Protein AF-A0A6A4H6I5-F1 (afdb_monomer_lite)

Secondary structure (DSSP, 8-state):
-------SSPPPPPHHHHHHHHHHHHHHTSTTT---EE-TTT--EE-----

Sequence (51 aa):
KRKTEVQFPPPPTAHNVMHDIISGYCNETDPKNFEEAGCCVCGMLRKTLEL

Foldseek 3Di:
DDDPPDDPPDPDDDPVVVVCVVVVVCVCPDVVNQDQPADPVPRDGDRDDDD

Organism: NCBI:txid1447944

pLDDT: mean 78.57, std 13.7, range [50.0, 97.12]

Structure (mmCIF, N/CA/C/O backbone):
data_AF-A0A6A4H6I5-F1
#
_entry.id   AF-A0A6A4H6I5-F1
#
loop_
_atom_site.group_PDB
_atom_site.id
_atom_site.type_symbol
_atom_site.label_atom_id
_atom_site.label_alt_id
_atom_site.label_comp_id
_atom_site.label_asym_id
_atom_site.label_entity_id
_atom_site.label_seq_id
_atom_site.pdbx_PDB_ins_code
_atom_site.Cartn_x
_atom_site.Cartn_y
_atom_site.Cartn_z
_atom_site.occupancy
_atom_site.B_iso_or_equiv
_atom_site.auth_seq_id
_atom_site.auth_comp_id
_atom_site.auth_asym_id
_atom_site.auth_atom_id
_atom_site.pdbx_PDB_model_num
ATOM 1 N N . LYS A 1 1 ? -32.187 16.922 19.613 1.00 53.41 1 LYS A N 1
ATOM 2 C CA . LYS A 1 1 ? -31.805 15.655 18.935 1.00 53.41 1 LYS A CA 1
ATOM 3 C C . LYS A 1 1 ? -30.588 15.099 19.672 1.00 53.41 1 LYS A C 1
ATOM 5 O O . LYS A 1 1 ? -29.636 15.852 19.820 1.00 53.41 1 LYS A O 1
ATOM 10 N N . ARG A 1 2 ? -30.640 13.879 20.229 1.00 60.84 2 ARG A N 1
ATOM 11 C CA . ARG A 1 2 ? -29.493 13.290 20.949 1.00 60.84 2 ARG A CA 1
ATOM 12 C C . ARG A 1 2 ? -28.360 13.043 19.951 1.00 60.84 2 ARG A C 1
ATOM 14 O O . ARG A 1 2 ? -28.584 12.371 18.950 1.00 60.84 2 ARG A O 1
ATOM 21 N N . LYS A 1 3 ? -27.195 13.643 20.195 1.00 66.25 3 LYS A N 1
ATOM 22 C CA . LYS A 1 3 ? -25.967 13.392 19.441 1.00 66.25 3 LYS A CA 1
ATOM 23 C C . LYS A 1 3 ? -25.482 12.017 19.892 1.00 66.25 3 LYS A C 1
ATOM 25 O O . LYS A 1 3 ? -25.165 11.858 21.063 1.00 66.25 3 LYS A O 1
ATOM 30 N N . THR A 1 4 ? -25.541 11.017 19.019 1.00 71.06 4 THR A N 1
ATOM 31 C CA . THR A 1 4 ? -24.970 9.703 19.320 1.00 71.06 4 THR A CA 1
ATOM 32 C C . THR A 1 4 ? -23.483 9.918 19.561 1.00 71.06 4 THR A C 1
ATOM 34 O O . THR A 1 4 ? -22.795 10.450 18.688 1.00 71.06 4 THR A O 1
ATOM 37 N N . GLU A 1 5 ? -23.010 9.611 20.763 1.00 74.88 5 GLU A N 1
ATOM 38 C CA . GLU A 1 5 ? -21.592 9.700 21.089 1.00 74.88 5 GLU A CA 1
ATOM 39 C C . GLU A 1 5 ? -20.867 8.641 20.257 1.00 74.88 5 GLU A C 1
ATOM 41 O O . GLU A 1 5 ? -20.966 7.444 20.515 1.00 74.88 5 GLU A O 1
ATOM 46 N N . VAL A 1 6 ? -20.224 9.083 19.175 1.00 81.06 6 VAL A N 1
ATOM 47 C CA . VAL A 1 6 ? -19.373 8.227 18.351 1.00 81.06 6 VAL A CA 1
ATOM 48 C C . VAL A 1 6 ? -18.189 7.842 19.227 1.00 81.06 6 VAL A C 1
ATOM 50 O O . VAL A 1 6 ? -17.401 8.712 19.597 1.00 81.06 6 VAL A O 1
ATOM 53 N N . GLN A 1 7 ? -18.086 6.563 19.599 1.00 85.44 7 GLN A N 1
ATOM 54 C CA . GLN A 1 7 ? -16.914 6.077 20.322 1.00 85.44 7 GLN A CA 1
ATOM 55 C C . GLN A 1 7 ? -15.680 6.279 19.445 1.00 85.44 7 GLN A C 1
ATOM 57 O O . GLN A 1 7 ? -15.609 5.767 18.326 1.00 85.44 7 GLN A O 1
ATOM 62 N N . PHE A 1 8 ? -14.741 7.073 19.958 1.00 84.44 8 PHE A N 1
ATOM 63 C CA . PHE A 1 8 ? -13.447 7.315 19.346 1.00 84.44 8 PHE A CA 1
ATOM 64 C C . PHE A 1 8 ? -12.333 6.890 20.323 1.00 84.44 8 PHE A C 1
ATOM 66 O O . PHE A 1 8 ? -12.334 7.358 21.463 1.00 84.44 8 PHE A O 1
ATOM 73 N N . PRO A 1 9 ? -11.384 6.041 19.889 1.00 86.31 9 PRO A N 1
ATOM 74 C CA . PRO A 1 9 ? -11.325 5.445 18.558 1.00 86.31 9 PRO A CA 1
ATOM 75 C C . PRO A 1 9 ? -12.466 4.437 18.339 1.00 86.31 9 PRO A C 1
ATOM 77 O O . PRO A 1 9 ? -13.024 3.911 19.305 1.00 86.31 9 PRO A O 1
ATOM 80 N N . PRO A 1 10 ? -12.840 4.182 17.076 1.00 86.06 10 PRO A N 1
ATOM 81 C CA . PRO A 1 10 ? -13.726 3.072 16.778 1.00 86.06 10 PRO A CA 1
ATOM 82 C C . PRO A 1 10 ? -13.099 1.766 17.295 1.00 86.06 10 PRO A C 1
ATOM 84 O O . PRO A 1 10 ? -11.868 1.653 17.353 1.00 86.06 10 PRO A O 1
ATOM 87 N N . PRO A 1 11 ? -13.919 0.774 17.671 1.00 88.19 11 PRO A N 1
ATOM 88 C CA . PRO A 1 11 ? -13.401 -0.534 18.032 1.00 88.19 11 PRO A CA 1
ATOM 89 C C . PRO A 1 11 ? -12.603 -1.134 16.861 1.00 88.19 11 PRO A C 1
ATOM 91 O O . PRO A 1 11 ? -12.922 -0.853 15.700 1.00 88.19 11 PRO A O 1
ATOM 94 N N . PRO A 1 12 ? -11.583 -1.966 17.142 1.00 87.31 12 PRO A N 1
ATOM 95 C CA . PRO A 1 12 ? -10.820 -2.643 16.103 1.00 87.31 12 PRO A CA 1
ATOM 96 C C . PRO A 1 12 ? -11.730 -3.443 15.168 1.00 87.31 12 PRO A C 1
ATOM 98 O O . PRO A 1 12 ? -12.695 -4.074 15.605 1.00 87.31 12 PRO A O 1
ATOM 10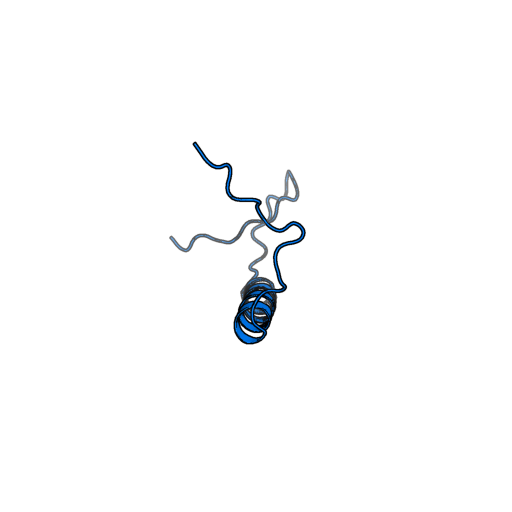1 N N . THR A 1 13 ? -11.403 -3.438 13.878 1.00 88.19 13 THR A N 1
ATOM 102 C CA . THR A 1 13 ? -12.113 -4.226 12.868 1.00 88.19 13 THR A CA 1
ATOM 103 C C . THR A 1 13 ? -11.956 -5.726 13.149 1.00 88.19 13 THR A C 1
ATOM 105 O O . THR A 1 13 ? -10.978 -6.161 13.756 1.00 88.19 13 THR A O 1
ATOM 108 N N . ALA A 1 14 ? -12.911 -6.542 12.702 1.00 94.31 14 ALA A N 1
ATOM 109 C CA . ALA A 1 14 ? -12.829 -7.993 12.834 1.00 94.31 14 ALA A CA 1
ATOM 110 C C . ALA A 1 14 ? -11.575 -8.570 12.143 1.00 94.31 14 ALA A C 1
ATOM 112 O O . ALA A 1 14 ? -11.136 -8.076 11.103 1.00 94.31 14 ALA A O 1
ATOM 113 N N . HIS A 1 15 ? -11.008 -9.637 12.715 1.00 94.62 15 HIS A N 1
ATOM 114 C CA . HIS A 1 15 ? -9.752 -10.239 12.250 1.00 94.62 15 HIS A CA 1
ATOM 115 C C . HIS A 1 15 ? -9.794 -10.681 10.783 1.00 94.62 15 HIS A C 1
ATOM 117 O O . HIS A 1 15 ? -8.840 -10.453 10.048 1.00 94.62 15 HIS A O 1
ATOM 123 N N . ASN A 1 16 ? -10.901 -11.285 10.347 1.00 95.94 16 ASN A N 1
ATOM 124 C CA . ASN A 1 16 ? -11.095 -11.682 8.953 1.00 95.94 16 ASN A CA 1
ATOM 125 C C . ASN A 1 16 ? -11.035 -10.475 8.010 1.00 95.94 16 ASN A C 1
ATOM 127 O O . ASN A 1 16 ? -10.324 -10.523 7.022 1.00 95.94 16 ASN A O 1
ATOM 131 N N . VAL A 1 17 ? -11.685 -9.365 8.367 1.00 95.50 17 VAL A N 1
ATOM 132 C CA . VAL A 1 17 ? -11.675 -8.146 7.550 1.00 95.50 17 VAL A CA 1
ATOM 133 C C . VAL A 1 17 ? -10.270 -7.549 7.482 1.00 95.50 17 VAL A C 1
ATOM 135 O O . VAL A 1 17 ? -9.838 -7.124 6.418 1.00 95.50 17 VAL A O 1
ATOM 138 N N . MET A 1 18 ? -9.528 -7.538 8.594 1.00 95.62 18 MET A N 1
ATOM 139 C CA . MET A 1 18 ? -8.127 -7.103 8.581 1.00 95.62 18 MET A CA 1
ATOM 140 C C . MET A 1 18 ? -7.273 -7.992 7.670 1.00 95.62 18 MET A C 1
ATOM 142 O O . MET A 1 18 ? -6.500 -7.476 6.869 1.00 95.62 18 MET A O 1
ATOM 146 N N . HIS A 1 19 ? -7.441 -9.312 7.765 1.00 96.62 19 HIS A N 1
ATOM 147 C CA . HIS A 1 19 ? -6.748 -10.273 6.913 1.00 96.62 19 HIS A CA 1
ATOM 148 C C . HIS A 1 19 ? -7.089 -10.063 5.432 1.00 96.62 19 HIS A C 1
ATOM 150 O O . HIS A 1 19 ? -6.179 -9.979 4.617 1.00 96.62 19 HIS A O 1
ATOM 156 N N . ASP A 1 20 ? -8.368 -9.892 5.093 1.00 97.12 20 ASP A N 1
ATOM 157 C CA . ASP A 1 20 ? -8.825 -9.652 3.722 1.00 97.12 20 ASP A CA 1
ATOM 158 C C . ASP A 1 20 ? -8.224 -8.365 3.141 1.00 97.12 20 ASP A C 1
ATOM 160 O O . ASP A 1 20 ? -7.753 -8.367 2.004 1.00 97.12 20 ASP A O 1
ATOM 164 N N . ILE A 1 21 ? -8.173 -7.284 3.929 1.00 96.38 21 ILE A N 1
ATOM 165 C CA . ILE A 1 21 ? -7.539 -6.019 3.522 1.00 96.38 21 ILE A CA 1
ATOM 166 C C . ILE A 1 21 ? -6.052 -6.234 3.225 1.00 96.38 21 ILE A C 1
ATOM 168 O O . ILE A 1 21 ? -5.559 -5.800 2.184 1.00 96.38 21 ILE A O 1
ATOM 172 N N . ILE A 1 22 ? -5.334 -6.905 4.130 1.00 96.31 22 ILE A N 1
ATOM 173 C CA . ILE A 1 22 ? -3.892 -7.137 3.993 1.00 96.31 22 ILE A CA 1
ATOM 174 C C . ILE A 1 22 ? -3.611 -8.040 2.789 1.00 96.31 22 ILE A C 1
ATOM 176 O O . ILE A 1 22 ? -2.789 -7.699 1.942 1.00 96.31 22 ILE A O 1
ATOM 180 N N . SER A 1 23 ? -4.303 -9.177 2.688 1.00 96.44 23 SER A N 1
ATOM 181 C CA . SER A 1 23 ? -4.136 -10.127 1.588 1.00 96.44 23 SER A CA 1
ATOM 182 C C . SER A 1 23 ? -4.503 -9.513 0.240 1.00 96.44 23 SER A C 1
ATOM 184 O O . SER A 1 23 ? -3.769 -9.715 -0.725 1.00 96.44 23 SER A O 1
ATOM 186 N N . GLY A 1 24 ? -5.592 -8.742 0.178 1.00 93.44 24 GLY A N 1
ATOM 187 C CA . GLY A 1 24 ? -5.996 -8.011 -1.020 1.00 93.44 24 GLY A CA 1
ATOM 188 C C . GLY A 1 24 ? -4.904 -7.050 -1.476 1.00 93.44 24 GLY A C 1
ATOM 189 O O . 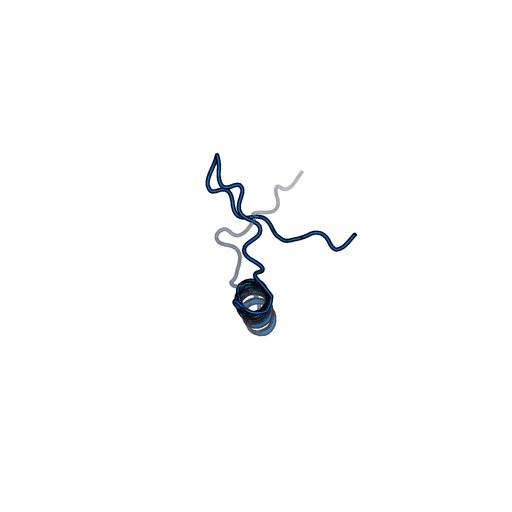GLY A 1 24 ? -4.436 -7.158 -2.608 1.00 93.44 24 GLY A O 1
ATOM 190 N N . TYR A 1 25 ? -4.412 -6.207 -0.565 1.00 92.44 25 TYR A N 1
ATOM 191 C CA . TYR A 1 25 ? -3.331 -5.272 -0.868 1.00 92.44 25 TYR A CA 1
ATOM 192 C C . TYR A 1 25 ? -2.078 -5.992 -1.379 1.00 92.44 25 TYR A C 1
ATOM 194 O O . TYR A 1 25 ? -1.565 -5.654 -2.443 1.00 92.44 25 TYR A O 1
ATOM 202 N N . CYS A 1 26 ? -1.611 -7.023 -0.665 1.00 92.00 26 CYS A N 1
ATOM 203 C CA . CYS A 1 26 ? -0.438 -7.790 -1.078 1.00 92.00 26 CYS A CA 1
ATOM 204 C C . CYS A 1 26 ? -0.614 -8.405 -2.471 1.00 92.00 26 CYS A C 1
ATOM 206 O O . CYS A 1 26 ? 0.298 -8.303 -3.286 1.00 92.00 26 CYS A O 1
ATOM 208 N N . ASN A 1 27 ? -1.781 -8.986 -2.761 1.00 90.75 27 ASN A N 1
ATOM 209 C CA . ASN A 1 27 ? -2.075 -9.569 -4.066 1.00 90.75 27 ASN A CA 1
ATOM 210 C C . ASN A 1 27 ? -2.085 -8.513 -5.183 1.00 90.75 27 ASN A C 1
ATOM 212 O O . ASN A 1 27 ? -1.538 -8.754 -6.254 1.00 90.75 27 ASN A O 1
ATOM 216 N N . GLU A 1 28 ? -2.672 -7.341 -4.945 1.00 85.56 28 GLU A N 1
ATOM 217 C CA . GLU A 1 28 ? -2.695 -6.246 -5.924 1.00 85.56 28 GLU A CA 1
ATOM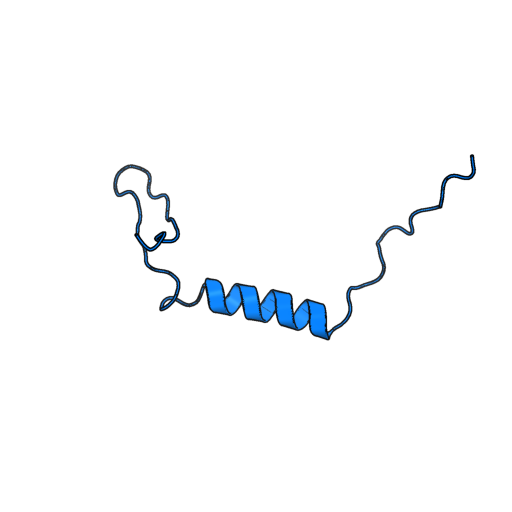 218 C C . GLU A 1 28 ? -1.310 -5.644 -6.190 1.00 85.56 28 GLU A C 1
ATOM 220 O O . GLU A 1 28 ? -1.067 -5.126 -7.279 1.00 85.56 28 GLU A O 1
ATOM 225 N N . THR A 1 29 ? -0.415 -5.696 -5.203 1.00 84.19 29 THR A N 1
ATOM 226 C CA . THR A 1 29 ? 0.978 -5.239 -5.329 1.00 84.19 29 THR A CA 1
ATOM 227 C C . THR A 1 29 ? 1.952 -6.33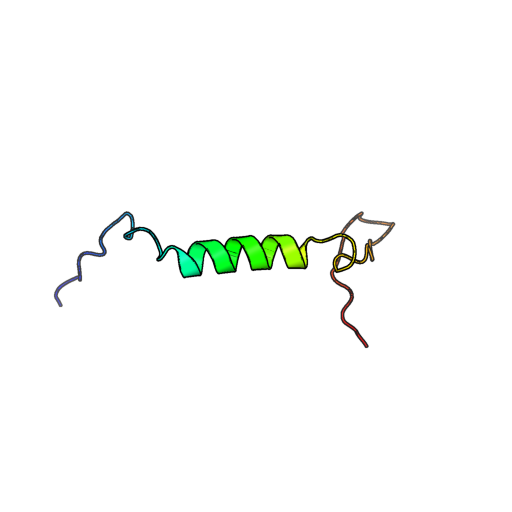7 -5.754 1.00 84.19 29 THR A C 1
ATOM 229 O O . THR A 1 29 ? 3.148 -6.070 -5.858 1.00 84.19 29 THR A O 1
ATOM 232 N N . ASP A 1 30 ? 1.481 -7.570 -5.972 1.00 85.88 30 ASP A N 1
ATOM 233 C CA . ASP A 1 30 ? 2.338 -8.643 -6.470 1.00 85.88 30 ASP A CA 1
ATOM 234 C C . ASP A 1 30 ? 2.895 -8.238 -7.844 1.00 85.88 30 ASP A C 1
ATOM 236 O O . ASP A 1 30 ? 2.110 -7.836 -8.702 1.00 85.88 30 ASP A O 1
ATOM 240 N N . PRO A 1 31 ? 4.211 -8.354 -8.100 1.00 79.62 31 PRO A N 1
ATOM 241 C CA . PRO A 1 31 ? 4.814 -7.944 -9.369 1.00 79.62 31 PRO A CA 1
ATOM 242 C C . PRO A 1 31 ? 4.154 -8.553 -10.612 1.00 79.62 31 PRO A C 1
ATOM 244 O O . PRO A 1 31 ? 4.182 -7.947 -11.676 1.00 79.62 31 PRO A O 1
ATOM 247 N N . LYS A 1 32 ? 3.542 -9.741 -10.498 1.00 82.12 32 LYS A N 1
ATOM 248 C CA . LYS A 1 32 ? 2.820 -10.382 -11.611 1.00 82.12 32 LYS A CA 1
ATOM 249 C C . LYS A 1 32 ? 1.486 -9.702 -11.919 1.00 82.12 32 LYS A C 1
ATOM 251 O O . LYS A 1 32 ? 1.010 -9.803 -13.042 1.00 82.12 32 LYS A O 1
ATOM 256 N N . ASN A 1 33 ? 0.896 -9.043 -10.924 1.00 75.69 33 ASN A N 1
ATOM 257 C CA . ASN A 1 33 ? -0.345 -8.271 -11.022 1.00 75.69 33 ASN A CA 1
ATOM 258 C C . ASN A 1 33 ? -0.076 -6.758 -11.140 1.00 75.69 33 ASN A C 1
ATOM 260 O O . ASN A 1 33 ? -0.988 -5.971 -11.396 1.00 75.69 33 ASN A O 1
ATOM 264 N N . PHE A 1 34 ? 1.176 -6.353 -10.936 1.00 68.50 34 PHE A N 1
ATOM 265 C CA . PHE A 1 34 ? 1.658 -4.985 -10.973 1.00 68.50 34 PHE A CA 1
ATOM 266 C C . PHE A 1 34 ? 2.484 -4.781 -12.250 1.00 68.50 34 PHE A C 1
ATOM 268 O O . PHE A 1 34 ? 3.712 -4.766 -12.225 1.00 68.50 34 PHE A O 1
ATOM 275 N N . GLU A 1 35 ? 1.807 -4.665 -13.396 1.00 65.06 35 GLU A N 1
ATOM 276 C CA . GLU A 1 35 ? 2.468 -4.331 -14.661 1.00 65.06 35 GLU A CA 1
ATOM 277 C C . GLU A 1 35 ? 2.960 -2.873 -14.615 1.00 65.06 35 GLU A C 1
ATOM 279 O O . GLU A 1 35 ? 2.173 -1.941 -14.435 1.00 65.06 35 GLU A O 1
ATOM 284 N N . GLU A 1 36 ? 4.272 -2.660 -14.751 1.00 59.53 36 GLU A N 1
ATOM 285 C CA . GLU A 1 36 ? 4.906 -1.338 -14.695 1.00 59.53 36 GLU A CA 1
ATOM 286 C C . GLU A 1 36 ? 4.674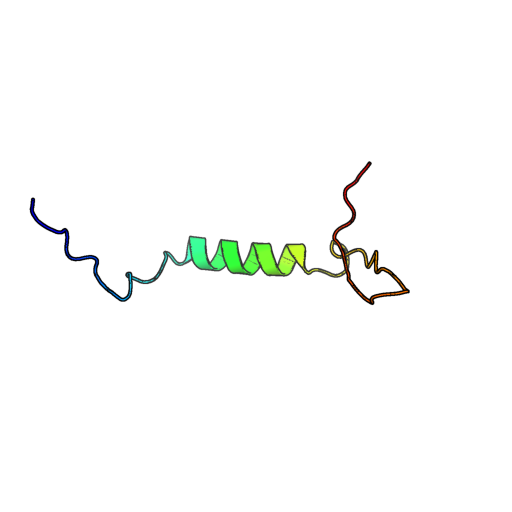 -0.536 -15.990 1.00 59.53 36 GLU A C 1
ATOM 288 O O . GLU A 1 36 ? 5.607 -0.178 -16.711 1.00 59.53 36 GLU A O 1
ATOM 293 N N . ALA A 1 37 ? 3.422 -0.193 -16.293 1.00 62.59 37 ALA A N 1
ATOM 294 C CA . ALA A 1 37 ? 3.107 0.831 -17.284 1.00 62.59 37 ALA A CA 1
ATOM 295 C C . ALA A 1 37 ? 3.379 2.220 -16.672 1.00 62.59 37 ALA A C 1
ATOM 297 O O . ALA A 1 37 ? 2.486 2.931 -16.200 1.00 62.59 37 ALA A O 1
ATOM 298 N N . GLY A 1 38 ? 4.659 2.585 -16.613 1.00 63.38 38 GLY A N 1
ATOM 299 C CA . GLY A 1 38 ? 5.125 3.888 -16.153 1.00 63.38 38 GLY A CA 1
ATOM 300 C C . GLY A 1 38 ? 5.213 4.904 -17.290 1.00 63.38 38 GLY A C 1
ATOM 301 O O . GLY A 1 38 ? 5.699 4.607 -18.380 1.00 63.38 38 GLY A O 1
ATOM 302 N N . CYS A 1 39 ? 4.806 6.149 -17.048 1.00 68.19 39 CYS A N 1
ATOM 303 C CA . CYS A 1 39 ? 5.156 7.232 -17.965 1.00 68.19 39 CYS A CA 1
ATOM 304 C C . CYS A 1 39 ? 6.655 7.547 -17.829 1.00 68.19 39 CYS A C 1
ATOM 306 O O . CYS A 1 39 ? 7.069 8.085 -16.806 1.00 68.19 39 CYS A O 1
ATOM 308 N N . CYS A 1 40 ? 7.465 7.286 -18.860 1.00 68.25 40 CYS A N 1
ATOM 309 C CA . CYS A 1 40 ? 8.907 7.592 -18.853 1.00 68.25 40 CYS A CA 1
ATOM 310 C C . CYS A 1 40 ? 9.213 9.087 -18.597 1.00 68.25 40 CYS A C 1
ATOM 312 O O . CYS A 1 40 ? 10.276 9.430 -18.091 1.00 68.25 40 CYS A O 1
ATOM 314 N N . VAL A 1 41 ? 8.261 9.981 -18.886 1.00 72.88 41 VAL A N 1
ATOM 315 C CA . VAL A 1 41 ? 8.422 11.433 -18.711 1.00 72.88 41 VAL A CA 1
ATOM 316 C C . VAL A 1 41 ? 8.171 11.888 -17.268 1.00 72.88 41 VAL A C 1
ATOM 318 O O . VAL A 1 41 ? 8.837 12.809 -16.807 1.00 72.88 41 VAL A O 1
ATOM 321 N N . CYS A 1 42 ? 7.229 11.275 -16.538 1.00 80.31 42 CYS A N 1
ATOM 322 C CA . CYS A 1 42 ? 6.880 11.702 -15.170 1.00 80.31 42 CYS A CA 1
ATOM 323 C C . CYS A 1 42 ? 7.080 10.636 -14.083 1.00 80.31 42 CYS A C 1
ATOM 325 O O . CYS A 1 42 ? 6.839 10.920 -12.913 1.00 80.31 42 CYS A O 1
ATOM 327 N N . GLY A 1 43 ? 7.494 9.420 -14.445 1.00 70.88 43 GLY A N 1
ATOM 328 C CA . GLY A 1 43 ? 7.735 8.309 -13.519 1.00 70.88 43 GLY A CA 1
ATOM 329 C C . GLY A 1 43 ? 6.480 7.768 -12.830 1.00 70.88 43 GLY A C 1
ATOM 330 O O . GLY A 1 43 ? 6.584 6.962 -11.913 1.00 70.88 43 GLY A O 1
ATOM 331 N N . MET A 1 44 ? 5.287 8.215 -13.233 1.00 70.38 44 MET A N 1
ATOM 332 C CA . MET A 1 44 ? 4.038 7.778 -12.618 1.00 70.38 44 MET A CA 1
ATOM 333 C C . MET A 1 44 ? 3.681 6.376 -13.107 1.00 70.38 44 MET A C 1
ATOM 335 O O . MET A 1 44 ? 3.404 6.191 -14.294 1.00 70.38 44 MET A O 1
ATOM 339 N N . LEU A 1 45 ? 3.668 5.422 -12.177 1.00 66.12 45 LEU A N 1
ATOM 340 C CA . LEU A 1 45 ? 3.204 4.054 -12.390 1.00 66.12 45 LEU A CA 1
ATOM 341 C C . LEU A 1 45 ? 1.672 4.030 -12.371 1.00 66.12 45 LEU A C 1
ATOM 343 O O . LEU A 1 45 ? 1.049 4.667 -11.514 1.00 66.12 45 LEU A O 1
ATOM 347 N N . ARG A 1 46 ? 1.054 3.323 -13.316 1.00 65.88 46 ARG A N 1
ATOM 348 C CA . ARG A 1 46 ? -0.400 3.125 -13.358 1.00 65.88 46 ARG A CA 1
ATOM 349 C C . ARG A 1 46 ? -0.716 1.648 -13.538 1.00 65.88 46 ARG A C 1
ATOM 351 O O . ARG A 1 46 ? 0.013 0.952 -14.228 1.00 65.88 46 ARG A O 1
ATOM 358 N N . LYS A 1 47 ? -1.836 1.201 -12.961 1.00 63.44 47 LYS A N 1
ATOM 359 C CA . LYS A 1 47 ? -2.430 -0.092 -13.319 1.00 63.44 47 LYS A CA 1
ATOM 360 C C . LYS A 1 47 ? -2.872 -0.030 -14.783 1.00 63.44 47 LYS A C 1
ATOM 362 O O . LYS A 1 47 ? -3.579 0.911 -15.158 1.00 63.44 47 LYS A O 1
ATOM 367 N N . THR A 1 48 ? -2.474 -1.009 -15.585 1.00 60.09 48 THR A N 1
ATOM 368 C CA . THR A 1 48 ? -2.977 -1.175 -16.950 1.00 60.09 48 THR A CA 1
ATOM 369 C C . THR A 1 48 ? -4.478 -1.460 -16.873 1.00 60.09 48 THR A C 1
ATOM 371 O O . THR A 1 48 ? -4.899 -2.424 -16.241 1.00 60.09 48 THR A O 1
ATOM 374 N N . LEU A 1 49 ? -5.309 -0.586 -17.447 1.00 62.72 49 LEU A N 1
ATOM 375 C CA . 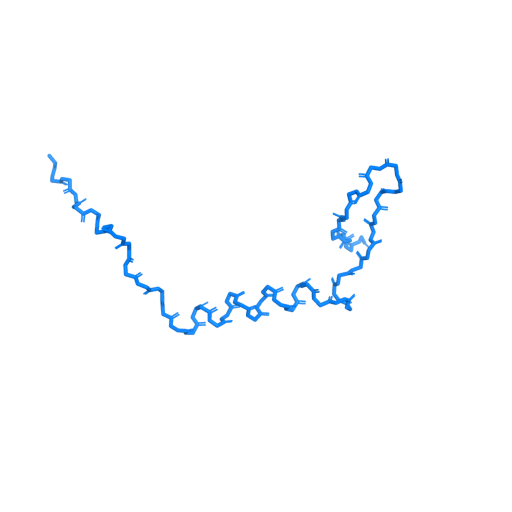LEU A 1 49 ? -6.702 -0.937 -17.717 1.00 62.72 49 LEU A CA 1
ATOM 376 C C . LEU A 1 49 ? -6.682 -1.804 -18.975 1.00 62.72 49 LEU A C 1
ATOM 378 O O . LEU A 1 49 ? -6.277 -1.312 -20.028 1.00 62.72 49 LEU A O 1
ATOM 382 N N . GLU A 1 50 ? -7.055 -3.078 -18.848 1.00 54.66 50 GLU A N 1
ATOM 383 C CA . GLU A 1 50 ? -7.225 -3.973 -19.996 1.00 54.66 50 GLU A CA 1
ATOM 384 C C . GLU A 1 50 ? -8.261 -3.352 -20.953 1.00 54.66 50 GLU A C 1
ATOM 386 O O . GLU A 1 50 ? -9.395 -3.077 -20.551 1.00 54.66 50 GLU A O 1
ATOM 391 N N . LEU A 1 51 ? -7.828 -3.046 -22.182 1.00 50.00 51 LEU A N 1
ATOM 392 C CA . LEU A 1 51 ? -8.659 -2.578 -23.299 1.00 50.00 51 LEU A CA 1
ATOM 393 C C . LEU A 1 51 ? -9.130 -3.765 -24.137 1.00 50.00 51 LEU A C 1
ATOM 395 O O . LEU A 1 51 ? -8.279 -4.634 -24.433 1.00 50.00 51 LEU A O 1
#

Radius of gyration: 18.94 Å; chains: 1; bounding box: 41×27×44 Å